Protein AF-A0A844Z3A1-F1 (afdb_monomer)

Solvent-accessible surface area (backbone atoms only — not comparable to full-atom values): 5307 Å² total; per-residue (Å²): 134,82,81,81,72,79,74,85,78,58,59,84,42,89,89,34,70,56,34,54,50,50,53,49,48,54,53,53,50,54,51,49,55,50,51,53,53,51,51,52,52,53,52,54,50,52,50,52,52,48,54,50,51,51,53,51,54,50,52,53,54,57,42,71,62,83,49,77,81,74,79,75,76,77,81,81,82,76,78,81,81,77,85,126

Structure (mmCIF, N/CA/C/O backbone):
data_AF-A0A844Z3A1-F1
#
_entry.id   AF-A0A844Z3A1-F1
#
loop_
_atom_site.group_PDB
_atom_site.id
_atom_site.type_symbol
_atom_site.label_atom_id
_atom_site.label_alt_id
_atom_site.label_comp_id
_atom_site.label_asym_id
_atom_site.label_entity_id
_atom_site.label_seq_id
_atom_site.pdbx_PDB_ins_code
_atom_site.Cartn_x
_atom_site.Cartn_y
_atom_site.Cartn_z
_atom_site.occupancy
_atom_site.B_iso_or_equiv
_atom_site.auth_seq_id
_atom_site.auth_comp_id
_atom_site.auth_asym_id
_atom_site.auth_atom_id
_atom_site.pdbx_PDB_model_num
ATOM 1 N N . MET A 1 1 ? 32.774 -19.664 -44.602 1.00 44.22 1 MET A N 1
ATOM 2 C CA . MET A 1 1 ? 31.737 -19.430 -43.571 1.00 44.22 1 MET A CA 1
ATOM 3 C C . MET A 1 1 ? 32.262 -18.387 -42.598 1.00 44.22 1 MET A C 1
ATOM 5 O O . MET A 1 1 ? 33.224 -18.671 -41.901 1.00 44.22 1 MET A O 1
ATOM 9 N N . ALA A 1 2 ? 31.708 -17.174 -42.599 1.00 50.34 2 ALA A N 1
ATOM 10 C CA . ALA A 1 2 ? 32.119 -16.135 -41.656 1.00 50.34 2 ALA A CA 1
ATOM 11 C C . ALA A 1 2 ? 31.436 -16.380 -40.304 1.00 50.34 2 ALA A C 1
ATOM 13 O O . ALA A 1 2 ? 30.206 -16.383 -40.221 1.00 50.34 2 ALA A O 1
ATOM 14 N N . ALA A 1 3 ? 32.228 -16.616 -39.258 1.00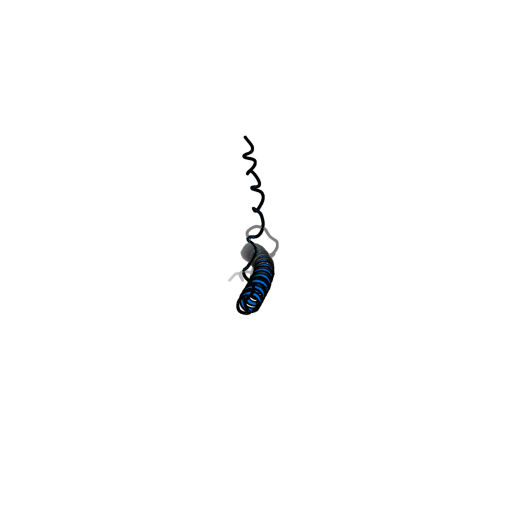 55.66 3 ALA A N 1
ATOM 15 C CA . ALA A 1 3 ? 31.734 -16.667 -37.890 1.00 55.66 3 ALA A CA 1
ATOM 16 C C . ALA A 1 3 ? 31.115 -15.302 -37.548 1.00 55.66 3 ALA A C 1
ATOM 18 O O . ALA A 1 3 ? 31.825 -14.303 -37.458 1.00 55.66 3 ALA A O 1
ATOM 19 N N . LYS A 1 4 ? 29.785 -15.248 -37.396 1.00 58.81 4 LYS A N 1
ATOM 20 C CA . LYS A 1 4 ? 29.085 -14.077 -36.855 1.00 58.81 4 LYS A CA 1
ATOM 21 C C . LYS A 1 4 ? 29.579 -13.868 -35.425 1.00 58.81 4 LYS A C 1
ATOM 23 O O . LYS A 1 4 ? 29.131 -14.554 -34.507 1.00 58.81 4 LYS A O 1
ATOM 28 N N . SER A 1 5 ? 30.527 -12.955 -35.240 1.00 61.25 5 SER A N 1
ATOM 29 C CA . SER A 1 5 ? 30.921 -12.497 -33.916 1.00 61.25 5 SER A CA 1
ATOM 30 C C . SER A 1 5 ? 29.686 -11.885 -33.253 1.00 61.25 5 SER A C 1
ATOM 32 O O . SER A 1 5 ? 29.062 -10.967 -33.782 1.00 61.25 5 SER A O 1
ATOM 34 N N . ARG A 1 6 ? 29.270 -12.438 -32.108 1.00 64.75 6 ARG A N 1
ATOM 35 C CA . ARG A 1 6 ? 28.256 -11.793 -31.268 1.00 64.75 6 ARG A CA 1
ATOM 36 C C . ARG A 1 6 ? 28.847 -10.459 -30.823 1.00 64.75 6 ARG A C 1
ATOM 38 O O . ARG A 1 6 ? 29.808 -10.447 -30.055 1.00 64.75 6 ARG A O 1
ATOM 45 N N . ALA A 1 7 ? 28.322 -9.361 -31.360 1.00 69.25 7 ALA A N 1
ATOM 46 C CA . ALA A 1 7 ? 28.702 -8.025 -30.931 1.00 69.25 7 ALA A CA 1
ATOM 47 C C . ALA A 1 7 ? 28.506 -7.930 -29.411 1.00 69.25 7 ALA A C 1
ATOM 49 O O . ALA A 1 7 ? 27.481 -8.370 -28.887 1.00 69.25 7 ALA A O 1
ATOM 50 N N . ARG A 1 8 ? 29.511 -7.416 -28.696 1.00 67.50 8 ARG A N 1
ATOM 51 C CA . ARG A 1 8 ? 29.396 -7.159 -27.259 1.00 67.50 8 ARG A CA 1
ATOM 52 C C . ARG A 1 8 ? 28.389 -6.025 -27.086 1.00 67.50 8 ARG A C 1
ATOM 54 O O . ARG A 1 8 ? 28.711 -4.881 -27.381 1.00 67.50 8 ARG A O 1
ATOM 61 N N . VAL A 1 9 ? 27.167 -6.364 -26.684 1.00 65.12 9 VAL A N 1
ATOM 62 C CA . VAL A 1 9 ? 26.114 -5.385 -26.401 1.00 65.12 9 VAL A CA 1
ATOM 63 C C . VAL A 1 9 ? 26.479 -4.685 -25.099 1.00 65.12 9 VAL A C 1
ATOM 65 O O . VAL A 1 9 ? 26.655 -5.341 -24.071 1.00 65.12 9 VAL A O 1
ATOM 68 N N . ASN A 1 10 ? 26.645 -3.366 -25.148 1.00 67.19 10 ASN A N 1
ATOM 69 C CA . ASN A 1 10 ? 26.845 -2.567 -23.952 1.00 67.19 10 ASN A CA 1
ATOM 70 C C . ASN A 1 10 ? 25.472 -2.320 -23.301 1.00 67.19 10 ASN A C 1
ATOM 72 O O . ASN A 1 10 ? 24.634 -1.643 -23.894 1.00 67.19 10 ASN A O 1
ATOM 76 N N . PRO A 1 11 ? 25.219 -2.824 -22.082 1.00 62.66 11 PRO A N 1
ATOM 77 C CA . PRO A 1 11 ? 23.912 -2.709 -21.431 1.00 62.66 11 PRO A CA 1
ATOM 78 C C . PRO A 1 11 ? 23.542 -1.266 -21.046 1.00 62.66 11 PRO A C 1
ATOM 80 O O . PRO A 1 11 ? 22.411 -1.003 -20.635 1.00 62.66 11 PRO A O 1
ATOM 83 N N . PHE A 1 12 ? 24.484 -0.324 -21.156 1.00 65.38 12 PHE A N 1
ATOM 84 C CA . PHE A 1 12 ? 24.257 1.098 -20.905 1.00 65.38 12 PHE A CA 1
ATOM 85 C C . PHE A 1 12 ? 23.919 1.898 -22.168 1.00 65.38 12 PHE A C 1
ATOM 87 O O . PHE A 1 12 ? 23.559 3.070 -22.045 1.00 65.38 12 PHE A O 1
ATOM 94 N N . ASP A 1 13 ? 23.996 1.289 -23.355 1.00 76.38 13 ASP A N 1
ATOM 95 C CA . ASP A 1 13 ? 23.620 1.957 -24.598 1.00 76.38 13 ASP A CA 1
ATOM 96 C C . ASP A 1 13 ? 22.105 2.199 -24.633 1.00 76.38 13 ASP A C 1
ATOM 98 O O . ASP A 1 13 ? 21.289 1.330 -24.291 1.00 76.38 13 ASP A O 1
ATOM 102 N N . GLN A 1 14 ? 21.718 3.407 -25.051 1.00 69.31 14 GLN A N 1
ATOM 103 C CA . GLN A 1 14 ? 20.312 3.771 -25.194 1.00 69.31 14 GLN A CA 1
ATOM 104 C C . GLN A 1 14 ? 19.657 2.920 -26.290 1.00 69.31 14 GLN A C 1
ATOM 106 O O . GLN A 1 14 ? 20.189 2.784 -27.388 1.00 69.31 14 GLN A O 1
ATOM 111 N N . GLY A 1 15 ? 18.492 2.341 -25.983 1.00 72.88 15 GLY A N 1
ATOM 112 C CA . GLY A 1 15 ? 17.737 1.494 -26.914 1.00 72.88 15 GLY A CA 1
ATOM 113 C C . GLY A 1 15 ? 18.053 -0.005 -26.843 1.00 72.88 15 GLY A C 1
ATOM 114 O O . GLY A 1 15 ? 17.441 -0.778 -27.578 1.00 72.88 15 GLY A O 1
ATOM 115 N N . THR A 1 16 ? 18.948 -0.441 -25.951 1.00 81.00 16 THR A N 1
ATOM 116 C CA . THR A 1 16 ? 19.169 -1.873 -25.684 1.00 81.00 16 THR A CA 1
ATOM 117 C C . THR A 1 16 ? 18.033 -2.480 -24.859 1.00 81.00 16 THR A C 1
ATOM 119 O O . THR A 1 16 ? 17.384 -1.803 -24.052 1.00 81.00 16 THR A O 1
ATOM 122 N N . ALA A 1 17 ? 17.786 -3.779 -25.047 1.00 84.00 17 ALA A N 1
ATOM 123 C CA . ALA A 1 17 ? 16.770 -4.501 -24.283 1.00 84.00 17 ALA A CA 1
ATOM 124 C C . ALA A 1 17 ? 17.091 -4.478 -22.778 1.00 84.00 17 ALA A C 1
ATOM 126 O O . ALA A 1 17 ? 16.195 -4.324 -21.949 1.00 84.00 17 ALA A O 1
ATOM 127 N N . GLU A 1 18 ? 18.373 -4.552 -22.433 1.00 82.56 18 GLU A N 1
ATOM 128 C CA . GLU A 1 18 ? 18.909 -4.479 -21.080 1.00 82.56 18 GLU A CA 1
ATOM 129 C C . GLU A 1 18 ? 18.556 -3.149 -20.411 1.00 82.56 18 GLU A C 1
ATOM 131 O O . GLU A 1 18 ? 18.063 -3.144 -19.279 1.00 82.56 18 GLU A O 1
ATOM 136 N N . ARG A 1 19 ? 18.715 -2.023 -21.120 1.00 84.25 19 ARG A N 1
ATOM 137 C CA . ARG A 1 19 ? 18.335 -0.714 -20.584 1.00 84.25 19 ARG A CA 1
ATOM 138 C C . ARG A 1 19 ? 16.827 -0.596 -20.372 1.00 84.25 19 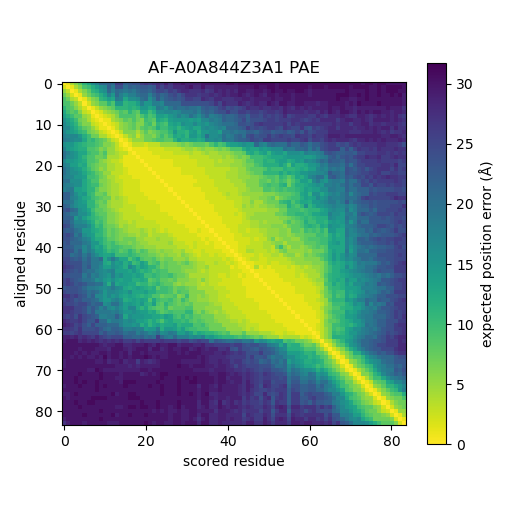ARG A C 1
ATOM 140 O O . ARG A 1 19 ? 16.397 -0.103 -19.331 1.00 84.25 19 ARG A O 1
ATOM 147 N N . VAL A 1 20 ? 16.022 -1.105 -21.306 1.00 87.81 20 VAL A N 1
ATOM 148 C CA . VAL A 1 20 ? 14.554 -1.117 -21.176 1.00 87.81 20 VAL A CA 1
ATOM 149 C C . VAL A 1 20 ? 14.110 -1.952 -19.972 1.00 87.81 20 VAL A C 1
ATOM 151 O O . VAL A 1 20 ? 13.225 -1.531 -19.223 1.00 87.81 20 VAL A O 1
ATOM 154 N N . LEU A 1 21 ? 14.722 -3.119 -19.756 1.00 89.44 21 LEU A N 1
ATOM 155 C CA . LEU A 1 21 ? 14.449 -3.960 -18.590 1.00 89.44 21 LEU A CA 1
ATOM 156 C C . LEU A 1 21 ? 14.865 -3.269 -17.288 1.00 89.44 21 LEU A C 1
ATOM 158 O O . LEU A 1 21 ? 14.099 -3.285 -16.325 1.00 89.44 21 LEU A O 1
ATOM 162 N N . PHE A 1 22 ? 16.023 -2.608 -17.269 1.00 88.19 22 PHE A N 1
ATOM 163 C CA . PHE A 1 22 ? 16.487 -1.850 -16.110 1.00 88.19 22 PHE A CA 1
ATOM 164 C C . PHE A 1 22 ? 15.551 -0.684 -15.758 1.00 88.19 22 PHE A C 1
ATOM 166 O O . PHE A 1 22 ? 15.187 -0.512 -14.594 1.00 88.19 22 PHE A O 1
ATOM 173 N N . ASP A 1 23 ? 15.097 0.083 -16.750 1.00 89.50 23 ASP A N 1
ATOM 174 C CA . ASP A 1 23 ? 14.178 1.203 -16.525 1.00 89.50 23 ASP A CA 1
ATOM 175 C C . ASP A 1 23 ? 12.805 0.715 -16.030 1.00 89.50 23 ASP A C 1
ATOM 177 O O . ASP A 1 23 ? 12.214 1.316 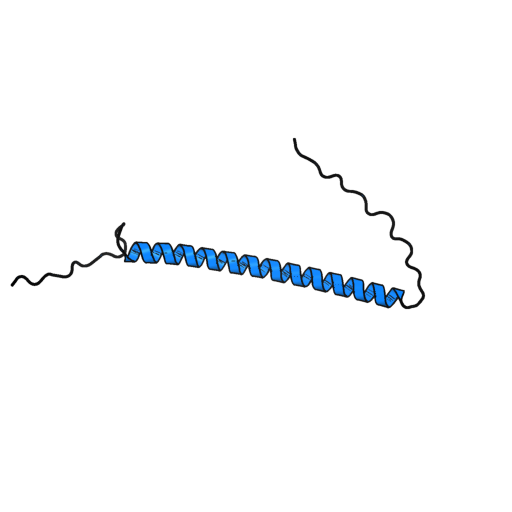-15.127 1.00 89.50 23 ASP A O 1
ATOM 181 N N . ARG A 1 24 ? 12.306 -0.411 -16.562 1.00 93.19 24 ARG A N 1
ATOM 182 C CA . ARG A 1 24 ? 11.080 -1.065 -16.068 1.00 93.19 24 ARG A CA 1
ATOM 183 C C . ARG A 1 24 ? 11.237 -1.542 -14.630 1.00 93.19 24 ARG A C 1
ATOM 185 O O . ARG A 1 24 ? 10.353 -1.279 -13.818 1.00 93.19 24 ARG A O 1
ATOM 192 N N . PHE A 1 25 ? 12.362 -2.179 -14.306 1.00 93.56 25 PHE A N 1
ATOM 193 C CA . PHE A 1 25 ? 12.683 -2.590 -12.942 1.00 93.56 25 PHE A CA 1
ATOM 194 C C . PHE A 1 25 ? 12.682 -1.393 -11.989 1.00 93.56 25 PHE A C 1
ATOM 196 O O . PHE A 1 25 ? 12.011 -1.437 -10.961 1.00 93.56 25 PHE A O 1
ATOM 203 N N . ARG A 1 26 ? 13.367 -0.299 -12.342 1.00 95.25 26 ARG A N 1
ATOM 204 C CA . ARG A 1 26 ? 13.411 0.905 -11.500 1.00 95.25 26 ARG A CA 1
ATOM 205 C C . ARG A 1 26 ? 12.024 1.483 -11.243 1.00 95.25 26 ARG A C 1
ATOM 207 O O . ARG A 1 26 ? 11.732 1.841 -10.107 1.00 95.25 26 ARG A O 1
ATOM 214 N N . LYS A 1 27 ? 11.174 1.555 -12.271 1.00 95.81 27 LYS A N 1
ATOM 215 C CA . LYS A 1 27 ? 9.789 2.030 -12.128 1.00 95.81 27 LYS A CA 1
ATOM 216 C C . LYS A 1 27 ? 8.962 1.113 -11.229 1.00 95.81 27 LYS A C 1
ATOM 218 O O . LYS A 1 27 ? 8.285 1.608 -10.336 1.00 95.81 27 LYS A O 1
ATOM 223 N N . ALA A 1 28 ? 9.043 -0.201 -11.437 1.00 94.25 28 ALA A N 1
ATOM 224 C CA . ALA A 1 28 ? 8.322 -1.174 -10.620 1.00 94.25 28 ALA A CA 1
ATOM 225 C C . ALA A 1 28 ? 8.781 -1.138 -9.155 1.00 94.25 28 ALA A C 1
ATOM 227 O O . ALA A 1 28 ? 7.949 -1.150 -8.256 1.00 94.25 28 ALA A O 1
ATOM 228 N N . LYS A 1 29 ? 10.091 -1.017 -8.916 1.00 95.69 29 LYS A N 1
ATOM 229 C CA . LYS A 1 29 ? 10.657 -0.896 -7.572 1.00 95.69 29 LYS A CA 1
ATOM 230 C C . LYS A 1 29 ? 10.179 0.374 -6.863 1.00 95.69 29 LYS A C 1
ATOM 232 O O . LYS A 1 29 ? 9.719 0.285 -5.734 1.00 95.69 29 LYS A O 1
ATOM 237 N N . ALA A 1 30 ? 10.212 1.524 -7.537 1.00 95.06 30 ALA A N 1
ATOM 238 C CA . ALA A 1 30 ? 9.708 2.772 -6.965 1.00 95.06 30 ALA A CA 1
ATOM 239 C C . ALA A 1 30 ? 8.202 2.703 -6.648 1.00 95.06 30 ALA A C 1
ATOM 241 O O . ALA A 1 30 ? 7.763 3.194 -5.612 1.00 95.06 30 ALA A O 1
ATOM 242 N N . ALA A 1 31 ? 7.410 2.064 -7.517 1.00 95.00 31 ALA A N 1
ATOM 243 C CA . ALA A 1 31 ? 5.986 1.852 -7.268 1.00 95.00 31 ALA A CA 1
ATOM 244 C C . ALA A 1 31 ? 5.737 0.927 -6.064 1.00 95.00 31 ALA A C 1
ATOM 246 O O . ALA A 1 31 ? 4.838 1.197 -5.272 1.00 95.00 31 ALA A O 1
ATOM 247 N N . ALA A 1 32 ? 6.541 -0.129 -5.905 1.00 94.69 32 ALA A N 1
ATOM 248 C CA . ALA A 1 32 ? 6.466 -1.020 -4.749 1.00 94.69 32 ALA A CA 1
ATOM 249 C C . ALA A 1 32 ? 6.805 -0.283 -3.443 1.00 94.69 32 ALA A C 1
ATOM 251 O O . ALA A 1 32 ? 6.023 -0.339 -2.501 1.00 94.69 32 ALA A O 1
ATOM 252 N N . GLU A 1 33 ? 7.899 0.483 -3.416 1.00 94.62 33 GLU A N 1
ATOM 253 C CA . GLU A 1 33 ? 8.298 1.280 -2.244 1.00 94.62 33 GLU A CA 1
ATOM 254 C C . GLU A 1 33 ? 7.215 2.302 -1.849 1.00 94.62 33 GLU A C 1
ATOM 256 O O . GLU A 1 33 ? 6.915 2.469 -0.667 1.00 94.62 33 GLU A O 1
ATOM 261 N N . ALA A 1 34 ? 6.572 2.950 -2.826 1.00 93.38 34 ALA A N 1
ATOM 262 C CA . ALA A 1 34 ? 5.460 3.865 -2.565 1.00 93.38 34 ALA A CA 1
ATOM 263 C C . ALA A 1 34 ? 4.230 3.142 -1.986 1.00 93.38 34 ALA A C 1
ATOM 265 O O . ALA A 1 34 ? 3.607 3.635 -1.044 1.00 93.38 34 ALA A O 1
ATOM 266 N N . ALA A 1 35 ? 3.893 1.961 -2.513 1.00 91.75 35 ALA A N 1
ATOM 267 C CA . ALA A 1 35 ? 2.784 1.156 -2.006 1.00 91.75 35 ALA A CA 1
ATOM 268 C C . ALA A 1 35 ? 3.040 0.654 -0.573 1.00 91.75 35 ALA A C 1
ATOM 270 O O . ALA A 1 35 ? 2.126 0.671 0.252 1.00 91.75 35 ALA A O 1
ATOM 271 N N . GLU A 1 36 ? 4.276 0.264 -0.249 1.00 92.50 36 GLU A N 1
ATOM 272 C CA . GLU A 1 36 ? 4.676 -0.130 1.108 1.00 92.50 36 GLU A CA 1
ATOM 273 C C . GLU A 1 36 ? 4.531 1.028 2.105 1.00 92.50 36 GLU A C 1
ATOM 275 O O . GLU A 1 36 ? 3.969 0.847 3.188 1.00 92.50 36 GLU A O 1
ATOM 280 N N . GLN A 1 37 ? 4.962 2.237 1.730 1.00 89.56 37 GLN A N 1
ATOM 281 C CA . GLN A 1 37 ? 4.785 3.433 2.561 1.00 89.56 37 GLN A CA 1
ATOM 282 C C . GLN A 1 37 ? 3.305 3.745 2.799 1.00 89.56 37 GLN A C 1
ATOM 284 O O . GLN A 1 37 ? 2.902 4.047 3.922 1.00 89.56 37 GLN A O 1
ATOM 289 N N . GLN A 1 38 ? 2.478 3.632 1.761 1.00 88.31 38 GLN A N 1
ATOM 290 C CA . GLN A 1 38 ? 1.048 3.884 1.877 1.00 88.31 38 GLN A CA 1
ATOM 291 C C . GLN A 1 38 ? 0.346 2.833 2.754 1.00 88.31 38 GLN A C 1
ATOM 293 O O . 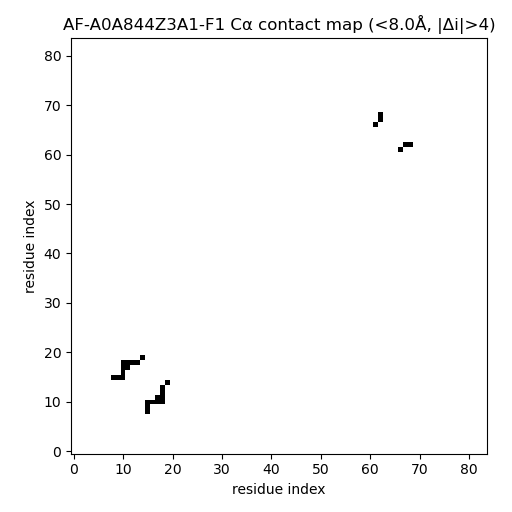GLN A 1 38 ? -0.494 3.180 3.583 1.00 88.31 38 GLN A O 1
ATOM 298 N N . ALA A 1 39 ? 0.727 1.558 2.637 1.00 86.62 39 ALA A N 1
ATOM 299 C CA . ALA A 1 39 ? 0.233 0.498 3.511 1.00 86.62 39 ALA A CA 1
ATOM 300 C C . ALA A 1 39 ? 0.606 0.746 4.983 1.00 86.62 39 ALA A C 1
ATOM 302 O O . ALA A 1 39 ? -0.220 0.526 5.870 1.00 86.62 39 ALA A O 1
ATOM 303 N N . ALA A 1 40 ? 1.816 1.252 5.248 1.00 87.12 40 ALA A N 1
ATOM 304 C CA . ALA A 1 40 ? 2.235 1.626 6.595 1.00 87.12 40 ALA A CA 1
ATOM 305 C C . ALA A 1 40 ? 1.362 2.751 7.178 1.00 87.12 40 ALA A C 1
ATOM 307 O O . ALA A 1 40 ? 0.922 2.644 8.323 1.00 87.12 40 ALA A O 1
ATOM 308 N N . LEU A 1 41 ? 1.043 3.785 6.390 1.00 88.00 41 LEU A N 1
ATOM 309 C CA . LEU A 1 41 ? 0.131 4.856 6.813 1.00 88.00 41 LEU A CA 1
ATOM 310 C C . LEU A 1 41 ? -1.254 4.304 7.175 1.00 88.00 41 LEU A C 1
ATOM 312 O O . LEU A 1 41 ? -1.728 4.524 8.290 1.00 88.00 41 LEU A O 1
ATOM 316 N N . PHE A 1 42 ? -1.860 3.498 6.302 1.00 86.44 42 PHE A N 1
ATOM 317 C CA . PHE A 1 42 ? -3.168 2.901 6.588 1.00 86.44 42 PHE A CA 1
ATOM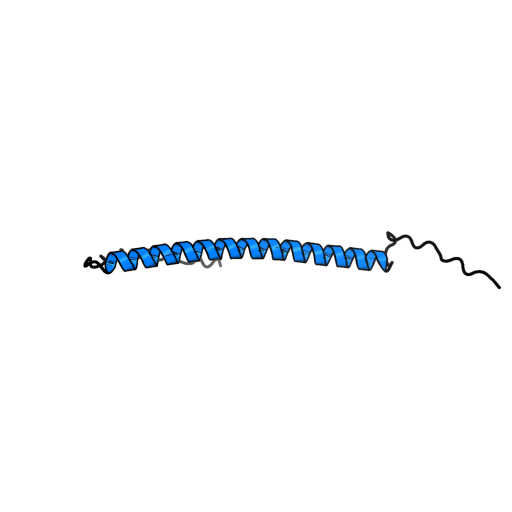 318 C C . PHE A 1 42 ? -3.153 1.966 7.803 1.00 86.44 42 PHE A C 1
ATOM 320 O O . PHE A 1 42 ? -4.136 1.899 8.540 1.00 86.44 42 PHE A O 1
ATOM 327 N N . ALA A 1 43 ? -2.042 1.269 8.062 1.00 88.62 43 ALA A N 1
ATOM 328 C CA . ALA A 1 43 ? -1.895 0.479 9.279 1.00 88.62 43 ALA A CA 1
ATOM 329 C C . ALA A 1 43 ? -1.935 1.364 10.538 1.00 88.62 43 ALA A C 1
ATOM 331 O O . ALA A 1 43 ? -2.603 1.009 11.512 1.00 88.62 43 ALA A O 1
ATOM 332 N N . THR A 1 44 ? -1.279 2.531 10.513 1.00 86.69 44 THR A N 1
ATOM 333 C CA . THR A 1 44 ? -1.322 3.485 11.635 1.00 86.69 44 THR A CA 1
ATOM 334 C C . THR A 1 44 ? -2.713 4.091 11.835 1.00 86.69 44 THR A C 1
ATOM 336 O O . THR A 1 44 ? -3.192 4.157 12.968 1.00 86.69 44 THR A O 1
ATOM 339 N N . GLU A 1 45 ? -3.413 4.445 10.755 1.00 85.88 45 GLU A N 1
ATOM 340 C CA . GLU A 1 45 ? -4.796 4.932 10.821 1.00 85.88 45 GLU A CA 1
ATOM 341 C C . GLU A 1 45 ? -5.738 3.851 11.367 1.00 85.88 45 GLU A C 1
ATOM 343 O O . GLU A 1 45 ? -6.540 4.113 12.265 1.00 85.88 45 GLU A O 1
ATOM 348 N N . GLY A 1 46 ? -5.588 2.604 10.910 1.00 86.69 46 GLY A N 1
ATOM 349 C CA . GLY A 1 46 ? -6.339 1.459 11.423 1.00 86.69 46 GLY A CA 1
ATOM 350 C C . GLY A 1 46 ? -6.139 1.245 12.927 1.00 86.69 46 GLY A C 1
ATOM 351 O O . GLY A 1 46 ? -7.105 0.993 13.651 1.00 86.69 46 GLY A O 1
ATOM 352 N N . GLN A 1 47 ? -4.909 1.408 13.427 1.00 89.19 47 GLN A N 1
ATOM 353 C CA . GLN A 1 47 ? -4.621 1.368 14.865 1.00 89.19 47 GLN A CA 1
ATOM 354 C C . GLN A 1 47 ? -5.282 2.527 15.622 1.00 89.19 47 GLN A C 1
ATOM 356 O O . GLN A 1 47 ? -5.864 2.299 16.684 1.00 89.19 47 GLN A O 1
ATOM 361 N N . ALA A 1 48 ? -5.253 3.745 15.078 1.00 88.69 48 ALA A N 1
ATOM 362 C CA . ALA A 1 48 ? -5.896 4.907 15.690 1.00 88.69 48 ALA A CA 1
ATOM 363 C C . ALA A 1 48 ? -7.424 4.744 15.775 1.00 88.69 48 ALA A C 1
ATOM 365 O O . ALA A 1 48 ? -8.030 5.010 16.820 1.00 88.69 48 ALA A O 1
ATOM 366 N N . HIS A 1 49 ? -8.053 4.244 14.709 1.00 89.00 49 HIS A N 1
ATOM 367 C CA . HIS A 1 49 ? -9.482 3.936 14.695 1.00 89.00 49 HIS A CA 1
ATOM 368 C C . HIS A 1 49 ? -9.840 2.831 15.686 1.00 89.00 49 HIS A C 1
ATOM 370 O O . HIS A 1 49 ? -10.824 2.967 16.413 1.00 89.00 49 HIS A O 1
ATOM 376 N N . ARG A 1 50 ? -9.020 1.778 15.783 1.00 89.75 50 ARG A N 1
ATOM 377 C CA . ARG A 1 50 ? -9.209 0.713 16.773 1.00 89.75 50 ARG A CA 1
ATOM 378 C C . ARG A 1 50 ? -9.119 1.241 18.203 1.00 89.75 50 ARG A C 1
ATOM 380 O O . ARG A 1 50 ? -10.023 0.984 18.990 1.00 89.75 50 ARG A O 1
ATOM 387 N N . ALA A 1 51 ? -8.092 2.029 18.514 1.00 91.94 51 ALA A N 1
ATOM 388 C CA . ALA A 1 51 ? -7.937 2.646 19.830 1.00 91.94 51 ALA A CA 1
ATOM 389 C C . ALA A 1 51 ? -9.123 3.565 20.171 1.00 91.94 51 ALA A C 1
ATOM 391 O O . ALA A 1 51 ? -9.604 3.584 21.303 1.00 91.94 51 ALA A O 1
ATOM 392 N N . SER A 1 52 ? -9.635 4.305 19.184 1.00 89.88 52 SER A N 1
ATOM 393 C CA . SER A 1 52 ? -10.818 5.155 19.357 1.00 89.88 52 SER A CA 1
ATOM 394 C C . SER A 1 52 ? -12.073 4.320 19.628 1.00 89.88 52 SER A C 1
ATOM 396 O O . SER A 1 52 ? -12.824 4.622 20.553 1.00 89.88 52 SER A O 1
ATOM 398 N N . ALA A 1 53 ? -12.275 3.231 18.880 1.00 90.81 53 ALA A N 1
ATOM 399 C CA . ALA A 1 53 ? -13.380 2.299 19.088 1.00 90.81 53 ALA A CA 1
ATOM 400 C C . ALA A 1 53 ? -13.332 1.640 20.477 1.00 90.81 53 ALA A C 1
ATOM 402 O O . ALA A 1 53 ? -14.364 1.530 21.137 1.00 90.81 53 ALA A O 1
ATOM 403 N N . GLU A 1 54 ? -12.144 1.257 20.949 1.00 92.06 54 GLU A N 1
ATOM 404 C CA . GLU A 1 54 ? -11.944 0.697 22.290 1.00 92.06 54 GLU A CA 1
ATOM 405 C C . GLU A 1 54 ? -12.309 1.710 23.387 1.00 92.06 54 GLU A C 1
ATOM 407 O O . GLU A 1 54 ? -13.052 1.359 24.304 1.00 92.06 54 GLU A O 1
ATOM 412 N N . ARG A 1 55 ? -11.907 2.983 23.247 1.00 88.56 55 ARG A N 1
ATOM 413 C CA . ARG A 1 55 ? -12.316 4.061 24.170 1.00 88.56 55 ARG A CA 1
ATOM 414 C C . ARG A 1 55 ? -13.827 4.279 24.186 1.00 88.56 55 ARG A C 1
ATOM 416 O O . ARG A 1 55 ? -14.408 4.443 25.256 1.00 88.56 55 ARG A O 1
ATOM 423 N N . TYR A 1 56 ? -14.482 4.272 23.024 1.00 86.44 56 TYR A N 1
ATOM 424 C CA . TYR A 1 56 ? -15.942 4.384 22.967 1.00 86.44 56 TYR A CA 1
ATOM 425 C C . TYR A 1 56 ? -16.630 3.174 23.602 1.00 86.44 56 TYR A C 1
ATOM 427 O O . TYR A 1 56 ? -17.606 3.345 24.328 1.00 86.44 56 TYR A O 1
ATOM 435 N N . ALA A 1 57 ? -16.117 1.962 23.382 1.00 86.50 57 ALA A N 1
ATOM 436 C CA . ALA A 1 57 ? -16.644 0.759 24.015 1.00 86.50 57 ALA A CA 1
ATOM 437 C C . ALA A 1 57 ? -16.503 0.810 25.546 1.00 86.50 57 ALA A C 1
ATOM 439 O O . ALA A 1 57 ? -17.426 0.418 26.258 1.00 86.50 57 ALA A O 1
ATOM 440 N N . GLU A 1 58 ? -15.381 1.317 26.059 1.00 85.56 58 GLU A N 1
ATOM 441 C CA . GLU A 1 58 ? -15.174 1.545 27.490 1.00 85.56 58 GLU A CA 1
ATOM 442 C C . GLU A 1 58 ? -16.141 2.596 28.048 1.00 85.56 58 GLU A C 1
ATOM 444 O O . GLU A 1 58 ? -16.805 2.336 29.052 1.00 85.56 58 GLU A O 1
ATOM 449 N N . ALA A 1 59 ? -16.308 3.728 27.358 1.00 84.38 59 ALA A N 1
ATOM 450 C CA . ALA A 1 59 ? -17.282 4.747 27.736 1.00 84.38 59 ALA A CA 1
ATOM 451 C C . ALA A 1 59 ? -18.709 4.175 27.777 1.00 84.38 59 ALA A C 1
ATOM 453 O O . ALA A 1 59 ? -19.422 4.372 28.755 1.00 84.38 59 ALA A O 1
ATOM 454 N N . LEU A 1 60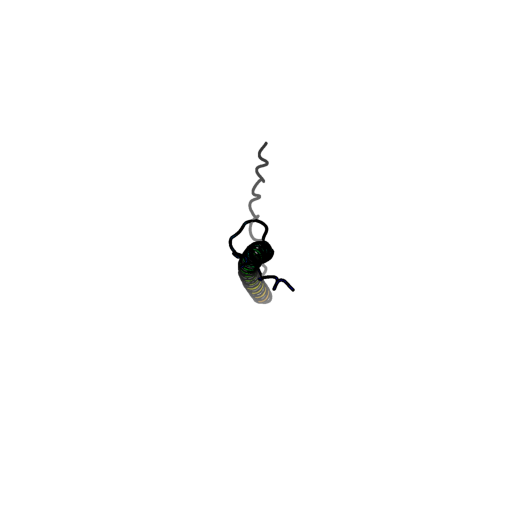 ? -19.117 3.396 26.771 1.00 81.94 60 LEU A N 1
ATOM 455 C CA . LEU A 1 60 ? -20.427 2.735 26.757 1.00 81.94 60 LEU A CA 1
ATOM 456 C C . LEU A 1 60 ? -20.601 1.750 27.923 1.00 81.94 60 LEU A C 1
ATOM 458 O O . LEU A 1 60 ? -21.678 1.702 28.515 1.00 81.94 60 LEU A O 1
ATOM 462 N N . ARG A 1 61 ? -19.557 0.991 28.288 1.00 79.88 61 ARG A N 1
ATOM 463 C CA . ARG A 1 61 ? -19.593 0.112 29.472 1.00 79.88 61 ARG A CA 1
ATOM 464 C C . ARG A 1 61 ? -19.756 0.907 30.763 1.00 79.88 61 ARG A C 1
ATOM 466 O O . ARG A 1 61 ? -20.560 0.507 31.598 1.00 79.88 61 ARG A O 1
ATOM 473 N N . ALA A 1 62 ? -19.039 2.022 30.909 1.00 79.50 62 ALA A N 1
ATOM 474 C CA . ALA A 1 62 ? -19.154 2.896 32.075 1.00 79.50 62 ALA A CA 1
ATOM 475 C C . ALA A 1 62 ? -20.574 3.476 32.214 1.00 79.50 62 ALA A C 1
ATOM 477 O O . ALA A 1 62 ? -21.130 3.498 33.307 1.00 79.50 62 ALA A O 1
ATOM 478 N N . LEU A 1 63 ? -21.205 3.849 31.099 1.00 74.56 63 LEU A N 1
ATOM 479 C CA . LEU A 1 63 ? -22.577 4.372 31.069 1.00 74.56 63 LEU A CA 1
ATOM 480 C C . LEU A 1 63 ? -23.651 3.309 31.342 1.00 74.56 63 LEU A C 1
ATOM 482 O O . LEU A 1 63 ? -24.737 3.628 31.821 1.00 74.56 63 LEU A O 1
ATOM 486 N N . GLY A 1 64 ? -23.349 2.034 31.085 1.00 64.81 64 GLY A N 1
ATOM 487 C CA . GLY A 1 64 ? -24.191 0.900 31.480 1.00 64.81 64 GLY A CA 1
ATOM 488 C C . GLY A 1 64 ? -24.307 0.709 33.001 1.00 64.81 64 GLY A C 1
ATOM 489 O O . GLY A 1 64 ? -25.178 -0.032 33.456 1.00 64.81 64 GLY A O 1
ATOM 490 N N . HIS A 1 65 ? -23.479 1.390 33.801 1.00 54.00 65 HIS A N 1
ATOM 491 C CA . HIS A 1 65 ? -23.622 1.511 35.252 1.00 54.00 65 HIS A CA 1
ATOM 492 C C . HIS A 1 65 ? -24.337 2.815 35.630 1.00 54.00 65 HIS A C 1
ATOM 494 O O . HIS A 1 65 ? -23.756 3.702 36.235 1.00 54.00 65 HIS A O 1
ATOM 500 N N . GLY A 1 66 ? -25.624 2.918 35.286 1.00 54.22 66 GLY A N 1
ATOM 501 C CA . GLY A 1 66 ? -26.582 3.838 35.921 1.00 54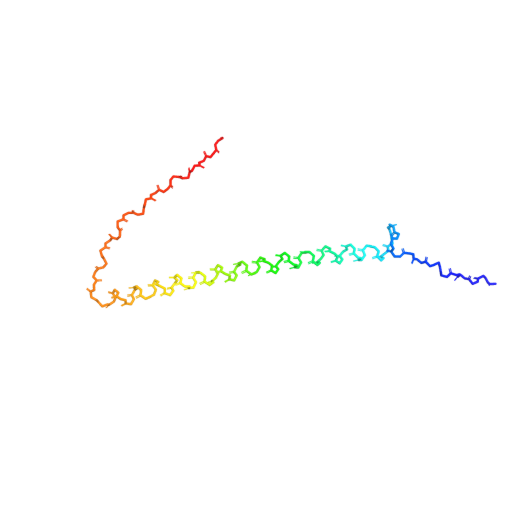.22 66 GLY A CA 1
ATOM 502 C C . GLY A 1 66 ? -26.392 5.349 35.712 1.00 54.22 66 GLY A C 1
ATOM 503 O O . GLY A 1 66 ? -27.339 6.094 35.974 1.00 54.22 66 GLY A O 1
ATOM 504 N N . ASP A 1 67 ? -25.249 5.811 35.211 1.00 56.75 67 ASP A N 1
ATOM 505 C CA . ASP A 1 67 ? -24.988 7.232 35.000 1.00 56.75 67 ASP A CA 1
ATOM 506 C C . ASP A 1 67 ? -25.508 7.691 33.635 1.00 56.75 67 ASP A C 1
ATOM 508 O O . ASP A 1 67 ? -25.034 7.309 32.563 1.00 56.75 67 ASP A O 1
ATOM 512 N N . LYS A 1 68 ? -26.530 8.549 33.680 1.00 58.34 68 LYS A N 1
ATOM 513 C CA . LYS A 1 68 ? -27.062 9.244 32.508 1.00 58.34 68 LYS A CA 1
ATOM 514 C C . LYS A 1 68 ? -25.970 10.169 31.970 1.00 58.34 68 LYS A C 1
ATOM 516 O O . LYS A 1 68 ? -25.535 11.072 32.677 1.00 58.34 68 LYS A O 1
ATOM 521 N N . VAL A 1 69 ? -25.559 9.978 30.716 1.00 57.25 69 VAL A N 1
ATOM 522 C CA . VAL A 1 69 ? -24.629 10.889 30.032 1.00 57.25 69 VAL A CA 1
ATOM 523 C C . VAL A 1 69 ? -25.223 12.297 30.036 1.00 57.25 69 VAL A C 1
ATOM 525 O O . VAL A 1 69 ? -26.266 12.531 29.421 1.00 57.25 69 VAL A O 1
ATOM 528 N N . THR A 1 70 ? -24.562 13.251 30.686 1.00 58.81 70 THR A N 1
ATOM 529 C CA . THR A 1 70 ? -24.839 14.674 30.469 1.00 58.81 70 THR A CA 1
ATOM 530 C C . THR A 1 70 ? -24.508 14.989 29.007 1.00 58.81 70 THR A C 1
ATOM 532 O O . THR A 1 70 ? -23.384 14.699 28.592 1.00 58.81 70 THR A O 1
ATOM 535 N N . PRO A 1 71 ? -25.434 15.538 28.197 1.00 51.88 71 PRO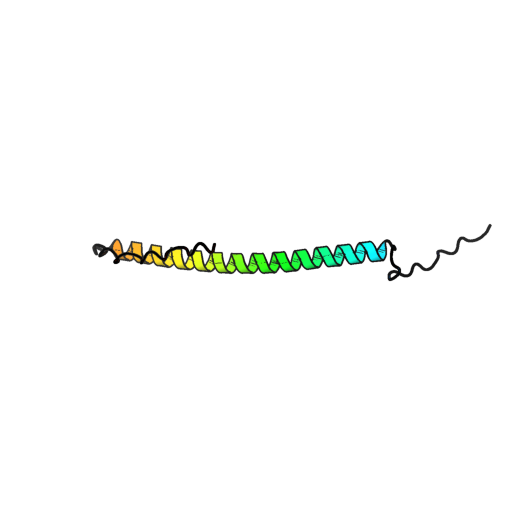 A N 1
ATOM 536 C CA . PRO A 1 71 ? -25.166 15.813 26.790 1.00 51.88 71 PRO A CA 1
ATOM 537 C C . PRO A 1 71 ? -23.941 16.722 26.682 1.00 51.88 71 PRO A C 1
ATOM 539 O O . PRO A 1 71 ? -23.936 17.839 27.201 1.00 51.88 71 PRO A O 1
ATOM 542 N N . LEU A 1 72 ? -22.886 16.204 26.049 1.00 52.25 72 LEU A N 1
ATOM 543 C CA . LEU A 1 72 ? -21.666 16.948 25.780 1.00 52.25 72 LEU A CA 1
ATOM 544 C C . LEU A 1 72 ? -22.059 18.195 24.980 1.00 52.25 72 LEU A C 1
ATOM 546 O O . LEU A 1 72 ? -22.686 18.087 23.924 1.00 52.25 72 LEU A O 1
ATOM 550 N N . ALA A 1 73 ? -21.755 19.368 25.537 1.00 50.03 73 ALA A N 1
ATOM 551 C CA . ALA A 1 73 ? -22.040 20.655 24.923 1.00 50.03 73 ALA A CA 1
ATOM 552 C C . ALA A 1 73 ? -21.544 20.680 23.467 1.00 50.03 73 ALA A C 1
ATOM 554 O O . ALA A 1 73 ? -20.490 20.130 23.151 1.00 50.03 73 ALA A O 1
ATOM 555 N N . ALA A 1 74 ? -22.358 21.293 22.606 1.00 49.88 74 ALA A N 1
ATOM 556 C CA . ALA A 1 74 ? -22.241 21.337 21.155 1.00 49.88 74 ALA A CA 1
ATOM 557 C C . ALA A 1 74 ? -20.796 21.357 20.626 1.00 49.88 74 ALA A C 1
ATOM 559 O O . ALA A 1 74 ? -19.991 22.212 20.992 1.00 49.88 74 ALA A O 1
ATOM 560 N N . ILE A 1 75 ? -20.508 20.446 19.694 1.00 51.75 75 ILE A N 1
ATOM 561 C CA . ILE A 1 75 ? -19.318 20.506 18.843 1.00 51.75 75 ILE A CA 1
ATOM 562 C C . ILE A 1 75 ? -19.361 21.861 18.109 1.00 51.75 75 ILE A C 1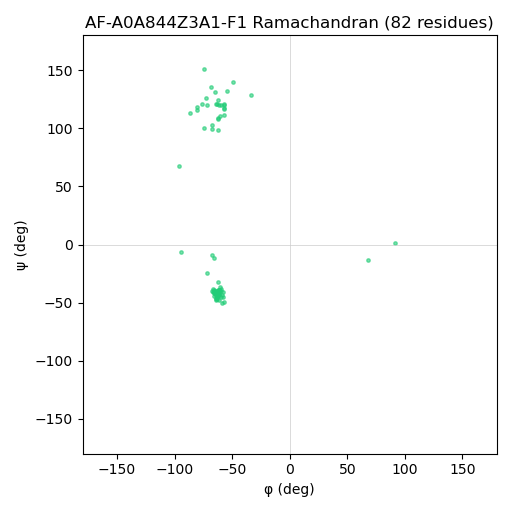
ATOM 564 O O . ILE A 1 75 ? -20.344 22.114 17.405 1.00 51.75 75 ILE A O 1
ATOM 568 N N . PRO A 1 76 ? -18.361 22.752 18.256 1.00 49.81 76 PRO A N 1
ATOM 569 C CA . PRO A 1 76 ? -18.329 23.988 17.492 1.00 49.81 76 PRO A CA 1
ATOM 570 C C . PRO A 1 76 ? -18.204 23.645 16.006 1.00 49.81 76 PRO A C 1
ATOM 572 O O . PRO A 1 76 ? -17.276 22.965 15.571 1.00 49.81 76 PRO A O 1
ATOM 575 N N . HIS A 1 77 ? -19.186 24.101 15.236 1.00 50.41 77 HIS A N 1
ATOM 576 C CA . HIS A 1 77 ? -19.205 24.020 13.786 1.00 50.41 77 HIS A CA 1
ATOM 577 C C . HIS A 1 77 ? -18.018 24.822 13.237 1.00 50.41 77 HIS A C 1
ATOM 579 O O . HIS A 1 77 ? -18.019 26.050 13.292 1.00 50.41 77 HIS A O 1
ATOM 585 N N . PHE A 1 78 ? -16.993 24.144 12.723 1.00 54.97 78 PHE A N 1
ATOM 586 C CA . PHE A 1 78 ? -15.954 24.805 11.935 1.00 54.97 78 PHE A CA 1
ATOM 587 C C . PHE A 1 78 ? -16.529 25.089 10.538 1.00 54.97 78 PHE A C 1
ATOM 589 O O . PHE A 1 78 ? -16.980 24.143 9.883 1.00 54.97 78 PHE A O 1
ATOM 596 N N . PRO A 1 79 ? -16.585 26.353 10.080 1.00 53.28 79 PRO A N 1
ATOM 597 C CA . PRO A 1 79 ? -17.020 26.656 8.725 1.00 53.28 79 PRO A CA 1
ATOM 598 C C . PRO A 1 79 ? -15.919 26.249 7.739 1.00 53.28 79 PRO A C 1
ATOM 600 O O . PRO A 1 79 ? -14.772 26.677 7.870 1.00 53.28 79 PRO A O 1
ATOM 603 N N . GLU A 1 80 ? -16.272 25.429 6.744 1.00 53.34 80 GLU A N 1
ATOM 604 C CA . GLU A 1 80 ? -15.427 25.194 5.573 1.00 53.34 80 GLU A CA 1
ATOM 605 C C . GLU A 1 80 ? -15.145 26.538 4.889 1.00 53.34 80 GLU A C 1
ATOM 607 O O . GLU A 1 80 ? -16.038 27.158 4.305 1.00 53.34 80 GLU A O 1
ATOM 612 N N . GLN A 1 81 ? -13.896 27.001 4.948 1.00 54.22 81 GLN A N 1
ATOM 613 C CA . GLN A 1 81 ? -13.433 28.074 4.078 1.00 54.22 81 GLN A CA 1
ATOM 614 C C . GLN A 1 81 ? -13.407 27.548 2.642 1.00 54.22 81 GLN A C 1
ATOM 616 O O . GLN A 1 81 ? -12.479 26.860 2.220 1.00 54.22 81 GLN A O 1
ATOM 621 N N . ARG A 1 82 ? -14.449 27.875 1.877 1.00 52.50 82 ARG A N 1
ATOM 622 C CA . ARG A 1 82 ? -14.406 27.798 0.418 1.00 52.50 82 ARG A CA 1
ATOM 623 C C . ARG A 1 82 ? -13.565 28.964 -0.090 1.00 52.50 82 ARG A C 1
ATOM 625 O O . ARG A 1 82 ? -14.051 30.088 -0.171 1.00 52.50 82 ARG A O 1
ATOM 632 N N . ASN A 1 83 ? -12.308 28.680 -0.413 1.00 55.31 83 ASN A N 1
ATOM 633 C CA . ASN A 1 83 ? -11.468 29.588 -1.187 1.00 55.31 83 ASN A CA 1
ATOM 634 C C . ASN A 1 83 ? -12.116 29.802 -2.566 1.00 55.31 83 ASN A C 1
ATOM 636 O O . ASN A 1 83 ? -12.349 28.832 -3.289 1.00 55.31 83 ASN A O 1
ATOM 640 N N . SER A 1 84 ? -12.442 31.059 -2.881 1.00 57.41 84 SER A N 1
ATOM 641 C CA . SER A 1 84 ? -12.724 31.539 -4.244 1.00 57.41 84 SER A CA 1
ATOM 642 C C . SER A 1 84 ? -11.463 32.136 -4.847 1.00 57.41 84 SER A C 1
ATOM 644 O O . SER A 1 84 ? -10.678 32.717 -4.063 1.00 57.41 84 SER A O 1
#

Mean predicted aligned error: 15.94 Å

pLDDT: mean 75.55, std 16.25, range [44.22, 95.81]

Organism: NCBI:txid1503981

Secondary structure (DSSP, 8-state):
----------TTSTT-HHHHHHHHHHHHHHHHHHHHHHHHHHHHHHHHHHHHHHHHHHHHHHHTSS-PPPPPP-----------

Radius of gyration: 30.18 Å; Cα contacts (8 Å, |Δi|>4): 14; chains: 1; bounding box: 59×51×80 Å

Sequence (84 aa):
MAAKSRARVNPFDQGTAERVLFDRFRKAKAAAEAAEQQAALFATEGQAHRASAERYAEALRALGHGDKVTPLAAIPHFPEQRNS

Foldseek 3Di:
DDDPDPPPDDLPDPPDPNVVVVVVVVVVVVVVVVVVVVVVVVVVVVVVVVVVVVVVVVVVVVVVPPDDDDPDPDDPDDDPPPDD